Protein AF-W6RBI4-F1 (afdb_monomer)

Radius of gyration: 14.22 Å; Cα contacts (8 Å, |Δi|>4): 76; chains: 1; bounding box: 28×32×36 Å

Structure (mmCIF, N/CA/C/O backbone):
data_AF-W6RBI4-F1
#
_entry.id   AF-W6RBI4-F1
#
loop_
_atom_site.group_PDB
_atom_site.id
_atom_site.type_symbol
_atom_site.label_atom_id
_atom_site.label_alt_id
_atom_site.label_comp_id
_atom_site.label_asym_id
_atom_site.label_entity_id
_atom_site.label_seq_id
_atom_site.pdbx_PDB_ins_code
_atom_site.Cartn_x
_atom_site.Cartn_y
_atom_site.Cartn_z
_atom_site.occupancy
_atom_site.B_iso_or_equiv
_atom_site.auth_seq_id
_atom_site.auth_comp_id
_atom_site.auth_asym_id
_atom_site.auth_atom_id
_atom_site.pdbx_PDB_model_num
ATOM 1 N N . MET A 1 1 ? 13.370 -17.225 -0.149 1.00 52.59 1 MET A N 1
ATOM 2 C CA . MET A 1 1 ? 14.212 -16.098 -0.609 1.00 52.59 1 MET A CA 1
ATOM 3 C C . MET A 1 1 ? 13.327 -15.150 -1.406 1.00 52.59 1 MET A C 1
ATOM 5 O O . MET A 1 1 ? 12.440 -15.658 -2.082 1.00 52.59 1 MET A O 1
ATOM 9 N N . PRO A 1 2 ? 13.475 -13.822 -1.287 1.00 77.62 2 PRO A N 1
ATOM 10 C CA . PRO A 1 2 ? 12.726 -12.883 -2.121 1.00 77.62 2 PRO A CA 1
ATOM 11 C C . PRO A 1 2 ? 13.105 -13.046 -3.602 1.00 77.62 2 PRO A C 1
ATOM 13 O O . PRO A 1 2 ? 14.284 -13.143 -3.935 1.00 77.62 2 PRO A O 1
ATOM 16 N N . ASN A 1 3 ? 12.098 -13.071 -4.478 1.00 87.06 3 ASN A N 1
ATOM 17 C CA . ASN A 1 3 ? 12.279 -13.127 -5.928 1.00 87.06 3 ASN A CA 1
ATOM 18 C C . ASN A 1 3 ? 12.530 -11.709 -6.454 1.00 87.06 3 ASN A C 1
ATOM 20 O O . ASN A 1 3 ? 11.597 -11.020 -6.865 1.00 87.06 3 ASN A O 1
ATOM 24 N N . PHE A 1 4 ? 13.778 -11.243 -6.379 1.00 92.38 4 PHE A N 1
ATOM 25 C CA . PHE A 1 4 ? 14.149 -9.951 -6.954 1.00 92.38 4 PHE A CA 1
ATOM 26 C C . PHE A 1 4 ? 14.100 -10.019 -8.483 1.00 92.38 4 PHE A C 1
ATOM 28 O O . PHE A 1 4 ? 14.729 -10.882 -9.090 1.00 92.38 4 PHE A O 1
ATOM 35 N N . ILE A 1 5 ? 13.376 -9.083 -9.095 1.00 93.94 5 ILE A N 1
ATOM 36 C CA . ILE A 1 5 ? 13.284 -8.929 -10.547 1.00 93.94 5 ILE A CA 1
ATOM 37 C C . ILE A 1 5 ? 14.040 -7.655 -10.919 1.00 93.94 5 ILE A C 1
ATOM 39 O O . ILE A 1 5 ? 13.679 -6.569 -10.471 1.00 93.94 5 ILE A O 1
ATOM 43 N N . THR A 1 6 ? 15.113 -7.793 -11.695 1.00 94.38 6 THR A N 1
ATOM 44 C CA . THR A 1 6 ? 15.962 -6.669 -12.130 1.00 94.38 6 THR A CA 1
ATOM 45 C C . THR A 1 6 ? 15.698 -6.241 -13.572 1.00 94.38 6 THR A C 1
ATOM 47 O O . THR A 1 6 ? 16.105 -5.152 -13.963 1.00 94.38 6 THR A O 1
ATOM 50 N N . ASP A 1 7 ? 15.002 -7.072 -14.350 1.00 96.19 7 ASP A N 1
ATOM 51 C CA . ASP A 1 7 ? 14.598 -6.769 -15.719 1.00 96.19 7 ASP A CA 1
ATOM 52 C C . ASP A 1 7 ? 13.221 -6.090 -15.759 1.00 96.19 7 ASP A C 1
ATOM 54 O O . ASP A 1 7 ? 12.237 -6.603 -15.217 1.00 96.19 7 ASP A O 1
ATOM 58 N N . PHE A 1 8 ? 13.140 -4.932 -16.417 1.00 94.94 8 PHE A N 1
ATOM 59 C CA . PHE A 1 8 ? 11.908 -4.144 -16.463 1.00 94.94 8 PHE A CA 1
ATOM 60 C C . PHE A 1 8 ? 10.822 -4.773 -17.335 1.00 94.94 8 PHE A C 1
ATOM 62 O O . PHE A 1 8 ? 9.643 -4.616 -17.015 1.00 94.94 8 PHE A O 1
ATOM 69 N N . ALA A 1 9 ? 11.186 -5.482 -18.408 1.00 96.06 9 ALA A N 1
ATOM 70 C CA . ALA A 1 9 ? 10.205 -6.126 -19.280 1.00 96.06 9 ALA A CA 1
ATOM 71 C C . ALA A 1 9 ? 9.495 -7.267 -18.540 1.00 96.06 9 ALA A C 1
ATOM 73 O O . ALA A 1 9 ? 8.265 -7.304 -18.487 1.00 96.06 9 ALA A O 1
ATOM 74 N N . HIS A 1 10 ? 10.262 -8.120 -17.864 1.00 95.81 10 HIS A N 1
ATOM 75 C CA . HIS A 1 10 ? 9.739 -9.182 -17.016 1.00 95.81 10 HIS A CA 1
ATOM 76 C C . HIS A 1 10 ? 8.926 -8.623 -15.836 1.00 95.81 10 HIS A C 1
ATOM 78 O O . HIS A 1 10 ? 7.844 -9.124 -15.533 1.00 95.81 10 HIS A O 1
ATOM 84 N N . ALA A 1 11 ? 9.382 -7.542 -15.191 1.00 95.25 11 ALA A N 1
ATOM 85 C CA . ALA A 1 11 ? 8.606 -6.896 -14.132 1.00 95.25 11 ALA A CA 1
ATOM 86 C C . ALA A 1 11 ? 7.248 -6.377 -14.641 1.00 95.25 11 ALA A C 1
ATOM 88 O O . ALA A 1 11 ? 6.231 -6.548 -13.966 1.00 95.25 11 ALA A O 1
ATOM 89 N N . ALA A 1 12 ? 7.213 -5.774 -15.833 1.00 95.31 12 ALA A N 1
ATOM 90 C CA . ALA A 1 12 ? 5.976 -5.309 -16.453 1.00 95.31 12 ALA A CA 1
ATOM 91 C C . ALA A 1 12 ? 5.027 -6.473 -16.780 1.00 95.31 12 ALA A C 1
ATOM 93 O O . ALA A 1 12 ? 3.835 -6.384 -16.484 1.00 95.31 12 ALA A O 1
ATOM 94 N N . GLU A 1 13 ? 5.544 -7.580 -17.315 1.00 96.00 13 GLU A N 1
ATOM 95 C CA . GLU A 1 13 ? 4.760 -8.790 -17.581 1.00 96.00 13 GLU A CA 1
ATOM 96 C C . GLU A 1 13 ? 4.137 -9.362 -16.300 1.00 96.00 13 GLU A C 1
ATOM 98 O O . GLU A 1 13 ? 2.942 -9.668 -16.267 1.00 96.00 13 GLU A O 1
ATOM 103 N N . LEU A 1 14 ? 4.907 -9.444 -15.214 1.00 95.38 14 LEU A N 1
ATOM 104 C CA . LEU A 1 14 ? 4.391 -9.889 -13.919 1.00 95.38 14 LEU A CA 1
ATOM 105 C C . LEU A 1 14 ? 3.307 -8.946 -13.390 1.00 95.38 14 LEU A C 1
ATOM 107 O O . LEU A 1 14 ? 2.284 -9.412 -12.885 1.00 95.38 14 LEU A O 1
ATOM 111 N N . LEU A 1 15 ? 3.494 -7.629 -13.516 1.00 95.06 15 LEU A N 1
ATOM 112 C CA . LEU A 1 15 ? 2.510 -6.635 -13.080 1.00 95.06 15 LEU A CA 1
ATOM 113 C C . LEU A 1 15 ? 1.197 -6.721 -13.869 1.00 95.06 15 LEU A C 1
ATOM 115 O O . LEU A 1 15 ? 0.134 -6.574 -13.268 1.00 95.06 15 LEU A O 1
ATOM 119 N N . LEU A 1 16 ? 1.246 -7.008 -15.174 1.00 94.62 16 LEU A N 1
ATOM 120 C CA . LEU A 1 16 ? 0.051 -7.190 -16.009 1.00 94.62 16 LEU A CA 1
ATOM 121 C C . LEU A 1 16 ? -0.821 -8.361 -15.534 1.00 94.62 16 LEU A C 1
ATOM 123 O O . LEU A 1 16 ? -2.049 -8.259 -15.540 1.00 94.62 16 LEU A O 1
ATOM 127 N N . HIS A 1 17 ? -0.194 -9.445 -15.077 1.00 94.50 17 HIS A N 1
ATOM 128 C CA . HIS A 1 17 ? -0.885 -10.647 -14.599 1.00 94.50 17 HIS A CA 1
ATOM 129 C C . HIS A 1 17 ? -1.136 -10.648 -13.084 1.00 94.50 17 HIS A C 1
ATOM 131 O O . HIS A 1 17 ? -1.850 -11.509 -12.562 1.00 94.50 17 HIS A O 1
ATOM 137 N N . SER A 1 18 ? -0.582 -9.676 -12.360 1.00 95.06 18 SER A N 1
ATOM 138 C CA . SER A 1 18 ? -0.752 -9.566 -10.918 1.00 95.06 18 SER A CA 1
ATOM 139 C C . SER A 1 18 ? -2.128 -9.023 -10.566 1.00 95.06 18 SER A C 1
ATOM 141 O O . SER A 1 18 ? -2.561 -7.956 -11.003 1.00 95.06 18 SER A O 1
ATOM 143 N N . LYS A 1 19 ? -2.817 -9.758 -9.698 1.00 95.25 19 LYS A N 1
ATOM 144 C CA . LYS A 1 19 ? -4.096 -9.331 -9.138 1.00 95.25 19 LYS A CA 1
ATOM 145 C C . LYS A 1 19 ? -3.926 -8.383 -7.947 1.00 95.25 19 LYS A C 1
ATOM 147 O O . LYS A 1 19 ? -4.731 -7.477 -7.759 1.00 95.25 19 LYS A O 1
ATOM 152 N N . ARG A 1 20 ? -2.889 -8.589 -7.137 1.00 96.44 20 ARG A N 1
ATOM 153 C CA . ARG A 1 20 ? -2.675 -7.889 -5.865 1.00 96.44 20 ARG A CA 1
ATOM 154 C C . ARG A 1 20 ? -1.253 -7.359 -5.817 1.00 96.44 20 ARG A C 1
ATOM 156 O O . ARG A 1 20 ? -0.312 -8.143 -5.910 1.00 96.44 20 ARG A O 1
ATOM 163 N N . VAL A 1 21 ? -1.107 -6.045 -5.695 1.00 96.88 21 VAL A N 1
ATOM 164 C CA . VAL A 1 21 ? 0.195 -5.367 -5.722 1.00 96.88 21 VAL A CA 1
ATOM 165 C C . VAL A 1 21 ? 0.313 -4.462 -4.504 1.00 96.88 21 VAL A C 1
ATOM 167 O O . VAL A 1 21 ? -0.553 -3.624 -4.274 1.00 96.88 21 VAL A O 1
ATOM 170 N N . LEU A 1 22 ? 1.390 -4.609 -3.735 1.00 96.88 22 LEU A N 1
ATOM 171 C CA . LEU A 1 22 ? 1.723 -3.718 -2.625 1.00 96.88 22 LEU A CA 1
ATOM 172 C C . LEU A 1 22 ? 3.014 -2.966 -2.959 1.00 96.88 22 LEU A C 1
ATOM 174 O O . LEU A 1 22 ? 4.037 -3.588 -3.243 1.00 96.88 22 LEU A O 1
ATOM 178 N N . VAL A 1 23 ? 2.969 -1.636 -2.917 1.00 96.94 23 VAL A N 1
ATOM 179 C CA . VAL A 1 23 ? 4.109 -0.764 -3.215 1.00 96.94 23 VAL A CA 1
ATOM 180 C C . VAL A 1 23 ? 4.691 -0.233 -1.908 1.00 96.94 23 VAL A C 1
ATOM 182 O O . VAL A 1 23 ? 4.082 0.587 -1.234 1.00 96.94 23 VAL A O 1
ATOM 185 N N . VAL A 1 24 ? 5.900 -0.675 -1.554 1.00 95.31 24 VAL A N 1
ATOM 186 C CA . VAL A 1 24 ? 6.583 -0.301 -0.300 1.00 95.31 24 VAL A CA 1
ATOM 187 C C . VAL A 1 24 ? 7.899 0.410 -0.601 1.00 95.31 24 VAL A C 1
ATOM 189 O O . VAL A 1 24 ? 8.537 0.170 -1.621 1.00 95.31 24 VAL A O 1
ATOM 192 N N . GLY A 1 25 ? 8.315 1.305 0.292 1.00 93.62 25 GLY A N 1
ATOM 193 C CA . GLY A 1 25 ? 9.529 2.107 0.138 1.00 93.62 25 GLY A CA 1
ATOM 194 C C . GLY A 1 25 ? 9.522 3.357 1.017 1.00 93.62 25 GLY A C 1
ATOM 195 O O . GLY A 1 25 ? 8.539 3.663 1.699 1.00 93.62 25 GLY A O 1
ATOM 196 N N . CYS A 1 26 ? 10.615 4.113 0.984 1.00 93.50 26 CYS A N 1
ATOM 197 C CA . CYS A 1 26 ? 10.819 5.270 1.854 1.00 93.50 26 CYS A CA 1
ATOM 198 C C . CYS A 1 26 ? 9.807 6.405 1.613 1.00 93.50 26 CYS A C 1
ATOM 200 O O . CYS A 1 26 ? 9.237 6.551 0.523 1.00 93.50 26 CYS A O 1
ATOM 202 N N . SER A 1 27 ? 9.579 7.230 2.641 1.00 90.38 27 SER A N 1
ATOM 203 C CA . SER A 1 27 ? 8.845 8.493 2.489 1.00 90.38 27 SER A CA 1
ATOM 204 C C . SER A 1 27 ? 9.538 9.384 1.451 1.00 90.38 27 SER A C 1
ATOM 206 O O . SER A 1 27 ? 10.760 9.365 1.337 1.00 90.38 27 SER A O 1
ATOM 208 N N . GLY A 1 28 ? 8.763 10.097 0.633 1.00 92.38 28 GLY A N 1
ATOM 209 C CA . GLY A 1 28 ? 9.295 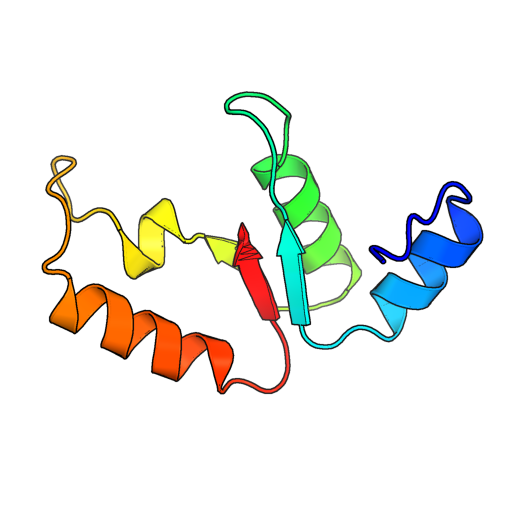10.912 -0.468 1.00 92.38 28 GLY A CA 1
ATOM 210 C C . GLY A 1 28 ? 9.833 10.132 -1.681 1.00 92.38 28 GLY A C 1
ATOM 211 O O . GLY A 1 28 ? 10.077 10.738 -2.716 1.00 92.38 28 GLY A O 1
ATOM 212 N N . GLY A 1 29 ? 9.939 8.798 -1.627 1.00 95.12 29 GLY A N 1
ATOM 213 C CA . GLY A 1 29 ? 10.479 7.966 -2.718 1.00 95.12 29 GLY A CA 1
ATOM 214 C C . GLY A 1 29 ? 9.577 7.795 -3.950 1.00 95.12 29 GLY A C 1
ATOM 215 O O . GLY A 1 29 ? 9.835 6.934 -4.781 1.00 95.12 29 GLY A O 1
ATOM 216 N N . GLY A 1 30 ? 8.482 8.554 -4.063 1.00 95.81 30 GLY A N 1
ATOM 217 C CA . GLY A 1 30 ? 7.610 8.534 -5.244 1.00 95.81 30 GLY A CA 1
ATOM 218 C C . GLY A 1 30 ? 6.603 7.379 -5.336 1.00 95.81 30 GLY A C 1
ATOM 219 O O . GLY A 1 30 ? 5.943 7.257 -6.367 1.00 95.81 30 GLY A O 1
ATOM 220 N N . LYS A 1 31 ? 6.424 6.574 -4.276 1.00 96.94 31 LYS A N 1
ATOM 221 C CA . LYS A 1 31 ? 5.477 5.436 -4.237 1.00 96.94 31 LYS A CA 1
ATOM 222 C C . LYS A 1 31 ? 4.086 5.804 -4.727 1.00 96.94 31 LYS A C 1
ATOM 224 O O . LYS A 1 31 ? 3.617 5.232 -5.693 1.00 96.94 31 LYS A O 1
ATOM 229 N N . THR A 1 32 ? 3.478 6.830 -4.140 1.00 95.69 32 THR A N 1
ATOM 230 C CA . THR A 1 32 ? 2.115 7.241 -4.489 1.00 95.69 32 THR A CA 1
ATOM 231 C C . THR A 1 32 ? 1.990 7.697 -5.936 1.00 95.69 32 THR A C 1
ATOM 233 O O . T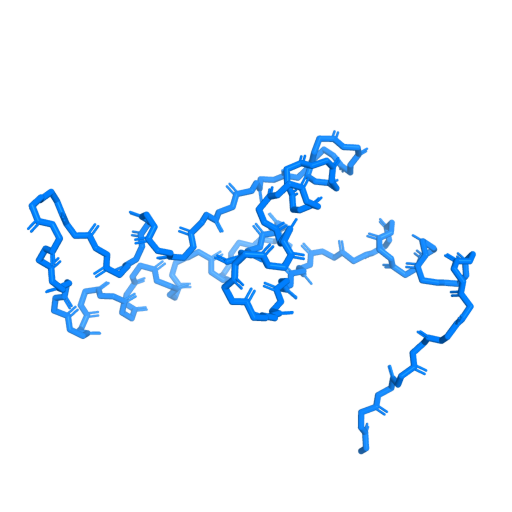HR A 1 32 ? 0.975 7.441 -6.582 1.00 95.69 32 THR A O 1
ATOM 236 N N . THR A 1 33 ? 3.034 8.314 -6.492 1.00 97.25 33 THR A N 1
ATOM 237 C CA . THR A 1 33 ? 3.074 8.656 -7.918 1.00 97.25 33 THR A CA 1
ATOM 238 C C . THR A 1 33 ? 3.131 7.398 -8.784 1.00 97.25 33 THR A C 1
ATOM 240 O O . THR A 1 33 ? 2.386 7.302 -9.759 1.00 97.25 33 THR A O 1
ATOM 243 N N . LEU A 1 34 ? 3.978 6.426 -8.432 1.00 96.88 34 LEU A N 1
ATOM 244 C CA . LEU A 1 34 ? 4.078 5.144 -9.133 1.00 96.88 34 LEU A CA 1
ATOM 245 C C . LEU A 1 34 ? 2.766 4.351 -9.039 1.00 96.88 34 LEU A C 1
ATOM 247 O O . LEU A 1 34 ? 2.222 3.954 -10.064 1.00 96.88 34 LEU A O 1
ATOM 251 N N . SER A 1 35 ? 2.226 4.190 -7.834 1.00 97.56 35 SER A N 1
ATOM 252 C CA . SER A 1 35 ? 0.986 3.478 -7.525 1.00 97.56 35 SER A CA 1
ATOM 253 C C . SER A 1 35 ? -0.200 4.010 -8.316 1.00 97.56 35 SER A C 1
ATOM 255 O O . SER A 1 35 ? -0.918 3.231 -8.938 1.00 97.56 35 SER A O 1
ATOM 257 N N . ARG A 1 36 ? -0.370 5.338 -8.384 1.00 96.88 36 ARG A N 1
ATOM 258 C CA . ARG A 1 36 ? -1.433 5.964 -9.188 1.00 96.88 36 ARG A CA 1
ATOM 259 C C . ARG A 1 36 ? -1.261 5.700 -10.683 1.00 96.88 36 ARG A C 1
ATOM 261 O O . ARG A 1 36 ? -2.236 5.361 -11.347 1.00 96.88 36 ARG A O 1
ATOM 268 N N . LYS A 1 37 ? -0.035 5.819 -11.210 1.00 97.44 37 LYS A N 1
ATOM 269 C CA . LYS A 1 37 ? 0.257 5.541 -12.627 1.00 97.44 37 LYS A CA 1
ATOM 270 C C . LYS A 1 37 ? -0.003 4.076 -12.973 1.00 97.44 37 LYS A C 1
ATOM 272 O O . LYS A 1 37 ? -0.680 3.805 -13.958 1.00 97.44 37 LYS A O 1
ATOM 277 N N . LEU A 1 38 ? 0.481 3.142 -12.155 1.00 96.75 38 LEU A N 1
ATOM 278 C CA . LEU A 1 38 ? 0.251 1.709 -12.344 1.00 96.75 38 LEU A CA 1
ATOM 279 C C . LEU A 1 38 ? -1.234 1.367 -12.252 1.00 96.75 38 LEU A C 1
ATOM 281 O O . LEU A 1 38 ? -1.750 0.673 -13.119 1.00 96.75 38 LEU A O 1
ATOM 285 N N . ALA A 1 39 ? -1.939 1.893 -11.250 1.00 96.62 39 ALA A N 1
ATOM 286 C CA . ALA A 1 39 ? -3.367 1.661 -11.088 1.00 96.62 39 ALA A CA 1
ATOM 287 C C . ALA A 1 39 ? -4.175 2.138 -12.303 1.00 96.62 39 ALA A C 1
ATOM 289 O O . ALA A 1 39 ? -5.032 1.404 -12.796 1.00 96.62 39 ALA A O 1
ATOM 290 N N . GLN A 1 40 ? -3.850 3.326 -12.826 1.00 96.75 40 GLN A N 1
ATOM 291 C CA . GLN A 1 40 ? -4.463 3.870 -14.036 1.00 96.75 40 GLN A CA 1
ATOM 292 C C . GLN A 1 40 ? -4.178 2.995 -15.265 1.00 96.75 40 GLN A C 1
ATOM 294 O O . GLN A 1 40 ? -5.102 2.684 -16.009 1.00 96.75 40 GLN A O 1
ATOM 299 N N . GLN A 1 41 ? -2.923 2.588 -15.476 1.00 95.56 41 GLN A N 1
ATOM 300 C CA . GLN A 1 41 ? -2.521 1.785 -16.639 1.00 95.56 41 GLN A CA 1
ATOM 301 C C . GLN A 1 41 ? -3.088 0.357 -16.597 1.00 95.56 41 GLN A C 1
ATOM 303 O O . GLN A 1 41 ? -3.500 -0.175 -17.622 1.00 95.56 41 GLN A O 1
ATOM 308 N N . LEU A 1 42 ? -3.147 -0.260 -15.415 1.00 94.12 42 LEU A N 1
ATOM 309 C CA . LEU A 1 42 ? -3.644 -1.628 -15.223 1.00 94.12 42 LEU A CA 1
ATOM 310 C C . LEU A 1 42 ? -5.172 -1.698 -15.055 1.00 94.12 42 LEU A C 1
ATOM 312 O O . LEU A 1 42 ? -5.735 -2.799 -15.008 1.00 94.12 42 LEU A O 1
ATOM 316 N N . GLY A 1 43 ? -5.844 -0.550 -14.922 1.00 94.50 43 GLY A N 1
ATOM 317 C CA . GLY A 1 43 ? -7.277 -0.472 -14.647 1.00 94.50 43 GLY A CA 1
ATOM 318 C C . GLY A 1 43 ? -7.654 -1.140 -13.321 1.00 94.50 43 GLY A C 1
ATOM 319 O O . GLY A 1 43 ? -8.610 -1.915 -13.270 1.00 94.50 43 GLY A O 1
ATOM 320 N N . ILE A 1 44 ? -6.870 -0.909 -12.262 1.00 95.00 44 ILE A N 1
ATOM 321 C CA . ILE A 1 44 ? -7.095 -1.479 -10.922 1.00 95.00 44 ILE A CA 1
ATOM 322 C C . ILE A 1 44 ? -7.344 -0.400 -9.883 1.00 95.00 44 ILE A C 1
ATOM 324 O O . ILE A 1 44 ? -6.860 0.723 -9.992 1.00 95.00 44 ILE A O 1
ATOM 328 N N . ARG A 1 45 ? -8.085 -0.759 -8.832 1.00 95.69 45 ARG A N 1
ATOM 329 C CA . ARG A 1 45 ? -8.336 0.134 -7.702 1.00 95.69 45 ARG A CA 1
ATOM 330 C C . ARG A 1 45 ? -7.034 0.400 -6.944 1.00 95.69 45 ARG A C 1
ATOM 332 O O . ARG A 1 45 ? -6.430 -0.534 -6.418 1.00 95.69 45 ARG A O 1
ATOM 339 N N . HIS A 1 46 ? -6.656 1.674 -6.848 1.00 97.62 46 HIS A N 1
ATOM 340 C CA . HIS A 1 46 ? -5.628 2.155 -5.924 1.00 97.62 46 HIS A CA 1
ATOM 341 C C . HIS A 1 46 ? -6.235 2.386 -4.533 1.00 97.62 46 HIS A C 1
ATOM 343 O O . HIS A 1 46 ? -7.290 3.011 -4.412 1.00 97.62 46 HIS A O 1
ATOM 349 N N . ILE A 1 47 ? -5.580 1.875 -3.495 1.00 97.56 47 ILE A N 1
ATOM 350 C CA . ILE A 1 47 ? -5.980 1.975 -2.090 1.00 97.56 47 ILE A CA 1
ATOM 351 C C . ILE A 1 47 ? -4.776 2.501 -1.300 1.00 97.56 47 ILE A C 1
ATOM 353 O O . ILE A 1 47 ? -3.789 1.795 -1.139 1.00 97.56 47 ILE A O 1
ATOM 357 N N . SER A 1 48 ? -4.855 3.729 -0.791 1.00 96.38 48 SER A N 1
ATOM 358 C CA . SER A 1 48 ? -3.801 4.271 0.076 1.00 96.38 48 SER A CA 1
ATOM 359 C C . SER A 1 48 ? -3.977 3.743 1.494 1.00 96.38 48 SER A C 1
ATOM 361 O O . SER A 1 48 ? -5.008 4.009 2.112 1.00 96.38 48 SER A O 1
ATOM 363 N N . M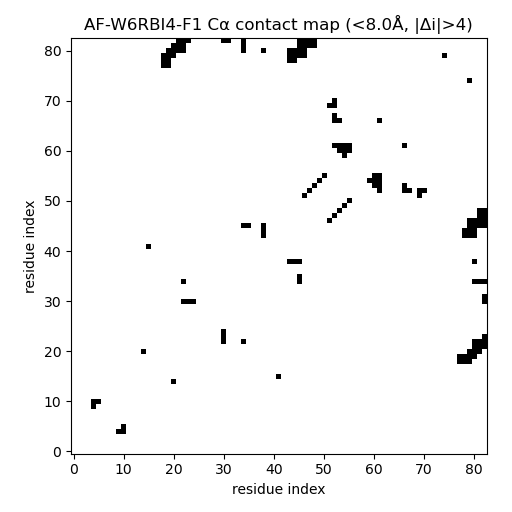ET A 1 49 ? -2.987 3.033 2.035 1.00 96.44 49 MET A N 1
ATOM 364 C CA . MET A 1 49 ? -3.086 2.474 3.385 1.00 96.44 49 MET A CA 1
ATOM 365 C C . MET A 1 49 ? -3.178 3.574 4.447 1.00 96.44 49 MET A C 1
ATOM 367 O O . MET A 1 49 ? -3.973 3.471 5.383 1.00 96.44 49 MET A O 1
ATOM 371 N N . ASP A 1 50 ? -2.423 4.660 4.259 1.00 94.25 50 ASP A N 1
ATOM 372 C CA . ASP A 1 50 ? -2.465 5.829 5.136 1.00 94.25 50 ASP A CA 1
ATOM 373 C C . ASP A 1 50 ? -3.875 6.421 5.221 1.00 94.25 50 ASP A C 1
ATOM 375 O O . ASP A 1 50 ? -4.404 6.610 6.319 1.00 94.25 50 ASP A O 1
ATOM 379 N N . ARG A 1 51 ? -4.501 6.680 4.067 1.00 94.06 51 ARG A N 1
ATOM 380 C CA . ARG A 1 51 ? -5.817 7.327 4.006 1.00 94.06 51 ARG A CA 1
ATOM 381 C C . ARG A 1 51 ? -6.955 6.393 4.404 1.00 94.06 51 ARG A C 1
ATOM 383 O O . ARG A 1 51 ? -7.890 6.816 5.075 1.00 94.06 51 ARG A O 1
ATOM 390 N N . GLU A 1 52 ? -6.917 5.156 3.928 1.00 96.56 52 GLU A N 1
ATOM 391 C CA . GLU A 1 52 ? -8.049 4.239 4.048 1.00 96.56 52 GLU A CA 1
ATOM 392 C C . GLU A 1 52 ? -8.047 3.523 5.407 1.00 96.56 52 GLU A C 1
ATOM 394 O O . GLU A 1 52 ? -9.115 3.281 5.969 1.00 96.56 52 GLU A O 1
ATOM 399 N N . PHE A 1 53 ? -6.871 3.233 5.981 1.00 97.25 53 PHE A N 1
ATOM 400 C CA . PHE A 1 53 ? -6.760 2.367 7.161 1.00 97.25 53 PHE A CA 1
ATOM 401 C C . PHE A 1 53 ? -6.169 3.065 8.381 1.00 97.25 53 PHE A C 1
ATOM 403 O O . PHE A 1 53 ? -6.672 2.877 9.487 1.00 97.25 53 PHE A O 1
ATOM 410 N N . TYR A 1 54 ? -5.123 3.872 8.215 1.00 96.88 54 TYR A N 1
ATOM 411 C CA . TYR A 1 54 ? -4.316 4.298 9.358 1.00 96.88 54 TYR A CA 1
ATOM 412 C C . TYR A 1 54 ? -4.764 5.599 10.009 1.00 96.88 54 TYR A C 1
ATOM 414 O O . TYR A 1 54 ? -4.744 5.672 11.239 1.00 96.88 54 TYR A O 1
ATOM 422 N N . TRP A 1 55 ? -5.137 6.611 9.227 1.00 97.69 55 TRP A N 1
ATOM 423 C CA . TRP A 1 55 ? -5.296 7.970 9.743 1.00 97.69 55 TRP A CA 1
ATOM 424 C C . TRP A 1 55 ? -6.716 8.494 9.556 1.00 97.69 55 TRP A C 1
ATOM 426 O O . TRP A 1 55 ? -7.260 8.526 8.455 1.00 97.69 55 TRP A O 1
ATOM 436 N N . LEU A 1 56 ? -7.304 8.941 10.660 1.00 96.56 56 LEU A N 1
ATOM 437 C CA . LEU A 1 56 ? -8.552 9.694 10.694 1.00 96.56 56 LEU A CA 1
ATOM 438 C C . LEU A 1 56 ? -8.266 11.198 10.498 1.00 96.56 56 LEU A C 1
ATOM 440 O O . LEU A 1 56 ? -7.111 11.629 10.633 1.00 96.56 56 LEU A O 1
ATOM 444 N N . PRO A 1 57 ? -9.292 12.026 10.205 1.00 95.56 57 PRO A N 1
ATOM 445 C CA . PRO A 1 57 ? -9.136 13.477 10.153 1.00 95.56 57 PRO A CA 1
ATOM 446 C C . PRO A 1 57 ? -8.432 14.026 11.399 1.00 95.56 57 PRO A C 1
ATOM 448 O O . PRO A 1 57 ? -8.700 13.596 12.519 1.00 95.56 57 PRO A O 1
ATOM 451 N N . GLY A 1 58 ? -7.509 14.966 11.193 1.00 96.25 58 GLY A N 1
ATOM 452 C CA . GLY A 1 58 ? -6.659 15.482 12.269 1.00 96.25 58 GLY A CA 1
ATOM 453 C C . GLY A 1 58 ? -5.456 14.596 12.611 1.00 96.25 58 GLY A C 1
ATOM 454 O O . GLY A 1 58 ? -4.868 14.787 13.669 1.00 96.25 58 GLY A O 1
ATOM 455 N N . TRP A 1 59 ? -5.074 13.656 11.734 1.00 95.75 59 TRP A N 1
ATOM 456 C CA . TRP A 1 59 ? -3.913 12.766 11.919 1.00 95.75 59 TRP A CA 1
ATOM 457 C C . TRP A 1 59 ? -4.014 11.869 13.159 1.00 95.75 59 TRP A C 1
ATOM 459 O O . TRP A 1 59 ? -3.013 11.470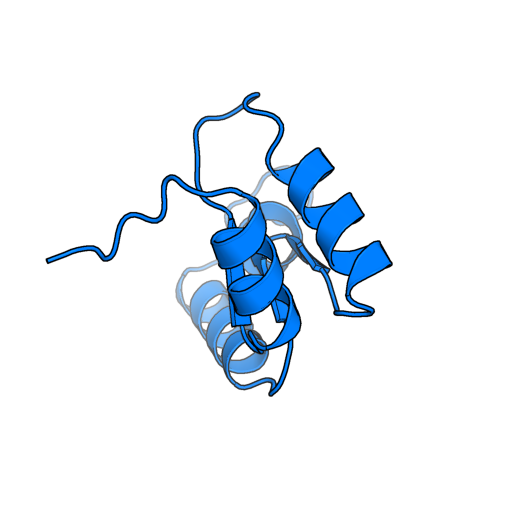 13.754 1.00 95.75 59 TRP A O 1
ATOM 469 N N . VAL A 1 60 ? -5.241 11.521 13.543 1.00 97.75 60 VAL A N 1
ATOM 470 C CA . VAL A 1 60 ? -5.492 10.608 14.657 1.00 97.75 60 VAL A CA 1
ATOM 471 C C . VAL A 1 60 ? -5.336 9.173 14.161 1.00 97.75 60 VAL A C 1
ATOM 473 O O . VAL A 1 60 ? -5.963 8.778 13.177 1.00 97.75 60 VAL A O 1
ATOM 476 N N . LYS A 1 61 ? -4.494 8.381 14.833 1.00 97.69 61 LYS A N 1
ATOM 477 C CA . LYS A 1 61 ? -4.300 6.967 14.491 1.00 97.69 61 LYS A CA 1
ATOM 478 C C . LYS A 1 61 ? -5.593 6.191 14.760 1.00 97.69 61 LYS A C 1
ATOM 480 O O . LYS A 1 61 ? -6.112 6.226 15.877 1.00 97.69 61 LYS A O 1
ATOM 485 N N . ARG A 1 62 ? -6.091 5.472 13.752 1.00 98.00 62 ARG A N 1
ATOM 486 C CA . ARG A 1 62 ? -7.268 4.602 13.875 1.00 98.00 62 ARG A CA 1
ATOM 487 C C . ARG A 1 62 ? -7.009 3.487 14.907 1.00 98.00 62 ARG A C 1
ATOM 489 O O . ARG A 1 62 ? -5.887 2.970 14.967 1.00 98.00 62 ARG A O 1
ATOM 496 N N . PRO A 1 63 ? -8.013 3.080 15.708 1.00 98.31 63 PRO A N 1
ATOM 497 C CA . PRO A 1 63 ? -7.901 1.907 16.569 1.00 98.31 63 PRO A CA 1
ATOM 498 C C . PRO A 1 63 ? -7.447 0.660 15.797 1.00 98.31 63 PRO A C 1
ATOM 500 O O . PRO A 1 63 ? -7.927 0.383 14.700 1.00 98.31 63 PRO A O 1
ATOM 503 N N . LYS A 1 64 ? -6.540 -0.129 16.389 1.00 97.31 64 LYS A N 1
ATOM 504 C CA . LYS A 1 64 ? -5.930 -1.295 15.719 1.00 97.31 64 LYS A CA 1
ATOM 505 C C . LYS A 1 64 ? -6.937 -2.353 15.262 1.00 97.31 64 LYS A C 1
ATOM 507 O O . LYS A 1 64 ? -6.671 -3.043 14.287 1.00 97.31 64 LYS A O 1
ATOM 512 N N . THR A 1 65 ? -8.034 -2.537 15.992 1.00 98.06 65 THR A N 1
ATOM 513 C CA . THR A 1 65 ? -9.086 -3.498 15.626 1.00 98.06 65 THR A CA 1
ATOM 514 C C . THR A 1 65 ? -9.778 -3.063 14.340 1.00 98.06 65 THR A C 1
ATOM 516 O O . THR A 1 65 ? -9.798 -3.812 13.375 1.00 98.06 65 THR A O 1
ATOM 519 N N . GLU A 1 66 ? -10.205 -1.805 14.283 1.00 97.94 66 GLU A N 1
ATOM 520 C CA . GLU A 1 66 ? -10.859 -1.222 13.114 1.00 97.94 66 GLU A CA 1
ATOM 521 C C . GLU A 1 66 ? -9.920 -1.146 11.897 1.00 97.94 66 GLU A C 1
ATOM 523 O O . GLU A 1 66 ? -10.318 -1.472 10.783 1.00 97.94 66 GLU A O 1
ATOM 528 N N . GLU A 1 67 ? -8.648 -0.782 12.105 1.00 97.81 67 GLU A N 1
ATOM 529 C CA . GLU A 1 67 ? -7.607 -0.850 11.068 1.00 97.81 67 GLU A CA 1
ATOM 530 C C . G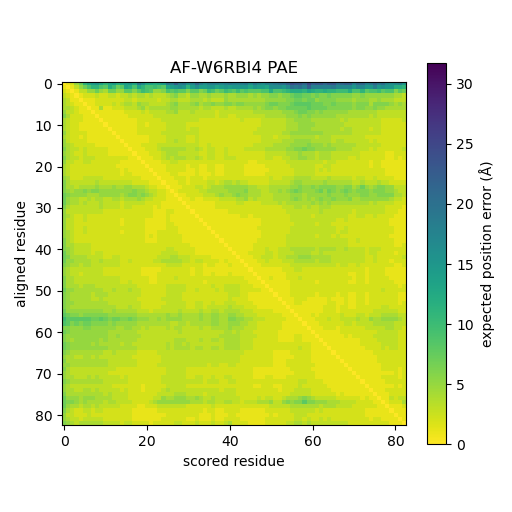LU A 1 67 ? -7.529 -2.256 10.449 1.00 97.81 67 GLU A C 1
ATOM 532 O O . GLU A 1 67 ? -7.544 -2.402 9.226 1.00 97.81 67 GLU A O 1
ATOM 537 N N . ARG A 1 68 ? -7.469 -3.297 11.290 1.00 97.88 68 ARG A N 1
ATOM 538 C CA . ARG A 1 68 ? -7.371 -4.693 10.842 1.00 97.88 68 ARG A CA 1
ATOM 539 C C . ARG A 1 68 ? -8.613 -5.147 10.090 1.00 97.88 68 ARG A C 1
ATOM 541 O O . ARG A 1 68 ? -8.462 -5.816 9.071 1.00 97.88 68 ARG A O 1
ATOM 548 N N . ASP A 1 69 ? -9.798 -4.771 10.554 1.00 98.25 69 ASP A N 1
ATOM 549 C CA . ASP A 1 69 ? -11.057 -5.149 9.911 1.00 98.25 69 ASP A CA 1
ATOM 550 C C . ASP A 1 69 ? -11.162 -4.534 8.508 1.00 98.25 69 ASP A C 1
ATOM 552 O O . ASP A 1 69 ? -11.482 -5.226 7.539 1.00 98.25 69 ASP A O 1
ATOM 556 N N . LEU A 1 70 ? -10.796 -3.257 8.360 1.00 97.94 70 LEU A N 1
ATOM 557 C CA . LEU A 1 70 ? -10.781 -2.583 7.059 1.00 97.94 70 LEU A CA 1
ATOM 558 C C . LEU A 1 70 ? -9.756 -3.196 6.101 1.00 97.94 70 LEU A C 1
ATOM 560 O O . LEU A 1 70 ? -10.066 -3.419 4.927 1.00 97.94 70 LEU A O 1
ATOM 564 N N . ILE A 1 71 ? -8.553 -3.507 6.596 1.00 97.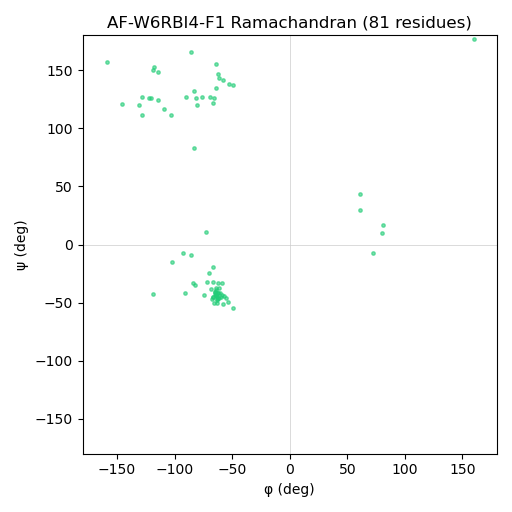94 71 ILE A N 1
ATOM 565 C CA . ILE A 1 71 ? -7.531 -4.193 5.799 1.00 97.94 71 ILE A CA 1
ATOM 566 C C . ILE A 1 71 ? -8.041 -5.570 5.373 1.00 97.94 71 ILE A C 1
ATOM 568 O O . ILE A 1 71 ? -7.918 -5.904 4.197 1.00 97.94 71 ILE A O 1
ATOM 572 N N . ALA A 1 72 ? -8.644 -6.349 6.278 1.00 97.88 72 ALA A N 1
ATOM 573 C CA . ALA A 1 72 ? -9.168 -7.683 5.985 1.00 97.88 72 ALA A CA 1
ATOM 574 C C . ALA A 1 72 ? -10.202 -7.657 4.848 1.00 97.88 72 ALA A C 1
ATOM 576 O O . ALA A 1 72 ? -10.115 -8.452 3.910 1.00 97.88 72 ALA A O 1
ATOM 577 N N . VAL A 1 73 ? -11.126 -6.692 4.879 1.00 97.06 73 VAL A N 1
ATOM 578 C CA . VAL A 1 73 ? -12.106 -6.480 3.803 1.00 97.06 73 VAL A CA 1
ATOM 579 C C . VAL A 1 73 ? -11.415 -6.101 2.490 1.00 97.06 73 VAL A C 1
ATOM 581 O O . VAL A 1 73 ? -11.742 -6.639 1.429 1.00 97.06 73 VAL A O 1
ATOM 584 N N . ALA A 1 74 ? -10.439 -5.194 2.537 1.00 96.44 74 ALA A N 1
ATOM 585 C CA . ALA A 1 74 ? -9.757 -4.728 1.337 1.00 96.44 74 ALA A CA 1
ATOM 586 C C . ALA A 1 74 ? -8.916 -5.834 0.677 1.00 96.44 74 ALA A C 1
ATOM 588 O O . ALA A 1 74 ? -9.010 -6.031 -0.537 1.00 96.44 74 ALA A O 1
ATOM 589 N N . VAL A 1 75 ? -8.141 -6.597 1.455 1.00 96.62 75 VAL A N 1
ATOM 590 C CA . VAL A 1 75 ? -7.282 -7.666 0.916 1.00 96.62 75 VAL A CA 1
ATOM 591 C C . VAL A 1 75 ? -8.078 -8.857 0.388 1.00 96.62 75 VAL A C 1
ATOM 593 O O . VAL A 1 75 ? -7.587 -9.543 -0.510 1.00 96.62 75 VAL A O 1
ATOM 596 N N . ALA A 1 76 ? -9.302 -9.075 0.885 1.00 96.44 76 ALA A N 1
ATOM 597 C CA . ALA A 1 76 ? -10.215 -10.097 0.377 1.00 96.44 76 ALA A CA 1
ATOM 598 C C . ALA A 1 76 ? -10.695 -9.815 -1.057 1.00 96.44 76 ALA A C 1
ATOM 600 O O . ALA A 1 76 ? -11.106 -10.739 -1.755 1.00 96.44 76 ALA A O 1
ATOM 601 N N . SER A 1 77 ? -10.596 -8.569 -1.533 1.00 94.75 77 SER A N 1
ATOM 602 C CA . SER A 1 77 ? -10.936 -8.231 -2.916 1.00 94.75 77 SER A CA 1
ATOM 603 C C . SER A 1 77 ? -10.028 -8.960 -3.917 1.00 94.75 77 SER A C 1
ATOM 605 O O . SER A 1 77 ? -8.836 -9.189 -3.682 1.00 94.75 77 SER A O 1
ATOM 607 N N . GLU A 1 78 ? -10.590 -9.311 -5.073 1.00 94.19 78 GLU A N 1
ATOM 608 C CA . GLU A 1 78 ? -9.877 -10.063 -6.111 1.00 94.19 78 GLU A CA 1
ATOM 609 C C . GLU A 1 78 ? -8.738 -9.270 -6.748 1.00 94.19 78 GLU A C 1
ATOM 611 O O . GLU A 1 78 ? -7.749 -9.875 -7.144 1.00 94.19 78 GLU A O 1
ATOM 616 N N . ARG A 1 79 ? -8.855 -7.937 -6.862 1.00 96.19 79 ARG A N 1
ATOM 617 C CA . ARG A 1 79 ? -7.882 -7.120 -7.599 1.00 96.19 79 ARG A CA 1
ATOM 618 C C . ARG A 1 79 ? -7.674 -5.737 -6.975 1.00 96.19 79 ARG A C 1
ATOM 620 O O . ARG A 1 79 ? -8.630 -4.970 -6.871 1.00 96.19 79 ARG A O 1
ATOM 627 N N . TRP A 1 80 ? -6.444 -5.411 -6.574 1.00 97.44 80 TRP A N 1
ATOM 628 C CA . TRP A 1 80 ? -6.103 -4.134 -5.930 1.00 97.44 80 TRP A CA 1
ATOM 629 C C . TRP A 1 80 ? -4.616 -3.782 -6.037 1.00 97.44 80 TRP A C 1
ATOM 631 O O . TRP A 1 80 ? -3.754 -4.654 -6.162 1.00 97.44 80 TRP A O 1
ATOM 641 N N . LEU A 1 81 ? -4.327 -2.485 -5.920 1.00 98.12 81 LEU A N 1
ATOM 642 C CA . LEU A 1 81 ? -2.993 -1.955 -5.662 1.00 98.12 81 LEU A CA 1
ATOM 643 C C . LEU A 1 81 ? -3.020 -1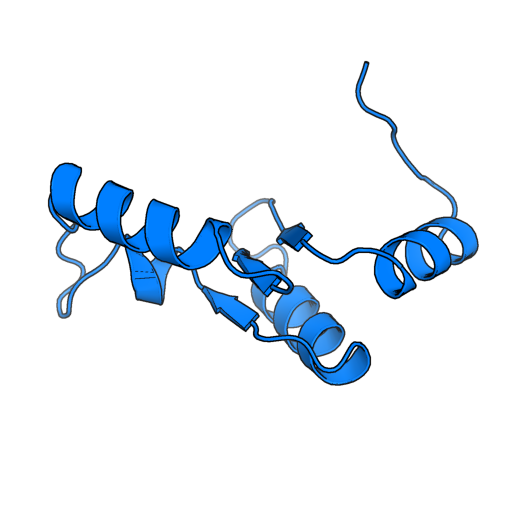.111 -4.388 1.00 98.12 81 LEU A C 1
ATOM 645 O O . LEU A 1 81 ? -3.820 -0.181 -4.289 1.00 98.12 81 LEU A O 1
ATOM 649 N N . MET A 1 82 ? -2.144 -1.424 -3.436 1.00 97.88 82 MET A N 1
ATOM 650 C CA . MET A 1 82 ? -1.990 -0.704 -2.171 1.00 97.88 82 MET A CA 1
ATOM 651 C C . MET A 1 82 ? -0.623 -0.027 -2.072 1.00 97.88 82 MET A C 1
ATOM 653 O O . MET A 1 82 ? 0.357 -0.544 -2.614 1.00 97.88 82 MET A O 1
ATOM 657 N N . ASP A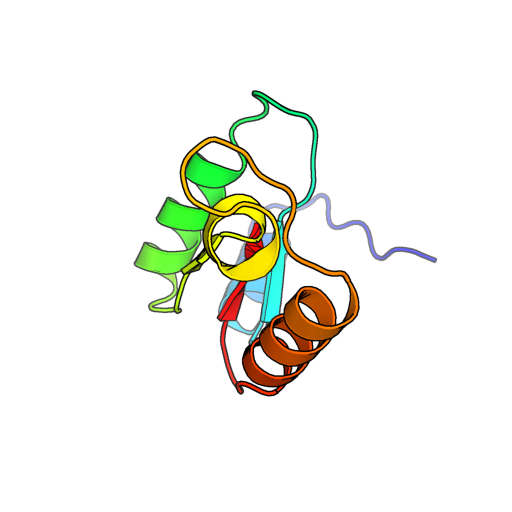 1 83 ? -0.563 1.108 -1.375 1.00 96.38 83 ASP A N 1
ATOM 658 C CA . ASP A 1 83 ? 0.674 1.835 -1.048 1.00 96.38 83 ASP A CA 1
ATOM 659 C C . ASP A 1 83 ? 0.665 2.470 0.347 1.00 96.38 83 ASP A C 1
ATOM 661 O O . ASP A 1 83 ? -0.440 2.739 0.878 1.00 96.38 83 ASP A O 1
#

Secondary structure (DSSP, 8-state):
-------HHHHHHHHHH-SEEE----TTSSHHHHHHHHHHHHT--EE-HIIIIIEETTTEEPPHHHHHHHHHHHHHSSSEEE-

InterPro domains:
  IPR027417 P-loop containing nucleoside triphosphate hydrolase [G3DSA:3.40.50.300] (13-80)
  IPR027417 P-loo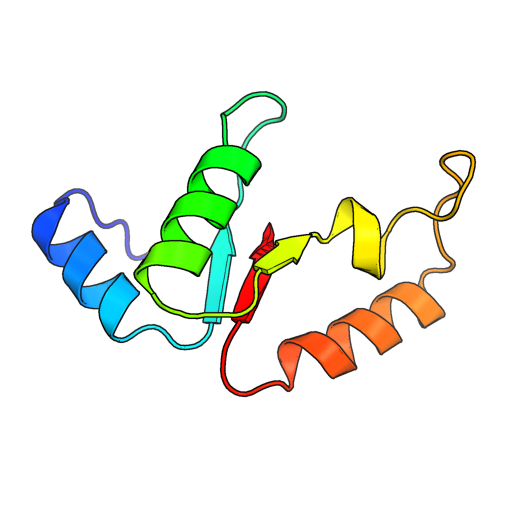p containing nucleoside triphosphate hydrolase [SSF52540] (19-59)
  IPR052922 Cytidylate Kinase Type 2 [PTHR37816] (19-83)

Sequence (83 aa):
MPNFITDFAHAAELLLHSKRVLVVGCSGGGKTTLSRKLAQQLGIRHISMDREFYWLPGWVKRPKTEERDLIAVAVASERWLMD

Mean predicted aligned error: 2.99 Å

Nearest PDB structures (foldseek):
  3nwj-assembly3_A  TM=6.565E-01  e=7.400E-02  Arabidopsis thaliana
  4cvn-assembly4_B  TM=6.916E-01  e=1.455E-01  Pyrococcus abyssi GE5
  3nwj-assembly3_B  TM=6.535E-01  e=1.455E-01  Arabidopsis thaliana
  3tvi-assembly2_C  TM=6.344E-01  e=1.356E+00  Clostridium acetobutylicum
  7r7u-assembly1_E  TM=4.445E-01  e=1.035E+00  Homo sapiens

pLDDT: mean 95.27, std 5.43, range [52.59, 98.31]

Foldseek 3Di:
DDPDDPDPVVVVVCLLVDQEAEFDDDPVPCRVVVQVVSCVVSVAAEDELCVQQAADPPRDGDPPVRSVVSVVVVVPDRHYYYD

Organism: NCBI:txid348824

Solvent-accessible surface area (backbone atoms only — not comparable to full-atom values): 5040 Å² total; per-residue (Å²): 128,85,86,83,75,88,50,67,68,62,48,50,55,50,56,73,74,48,44,71,46,79,55,82,80,63,87,90,68,50,54,71,62,50,49,52,52,50,21,63,75,70,73,40,53,68,42,49,43,56,68,77,37,41,41,42,89,90,74,40,75,47,57,70,67,62,26,50,53,54,47,53,59,57,68,69,49,81,58,39,34,36,71